Protein AF-A0A1F6FZD4-F1 (afdb_monomer_lite)

Secondary structure (DSSP, 8-state):
--HHHHHHHHHHHHHHTT--THHHHHHHHHHTGGGHHHHHHTGGGGGGHHHHHH-------S---S-HHHHHHHHHHHHHHHHHHHHHHH---THHHHHHHHHHHHHHHTBSSEE-TTTTT----EE-SBPTT-HHHHHHHHHHHHHHH-

Structure (mmCIF, N/CA/C/O backbone):
data_AF-A0A1F6FZD4-F1
#
_entry.id   AF-A0A1F6FZD4-F1
#
loop_
_atom_site.group_PDB
_atom_site.id
_atom_site.type_symbol
_atom_site.label_atom_id
_atom_site.label_alt_id
_atom_site.label_comp_id
_atom_site.label_asym_id
_atom_site.label_entity_id
_atom_site.label_seq_id
_atom_site.pdbx_PDB_ins_code
_atom_site.Cartn_x
_atom_site.Cartn_y
_atom_site.Cartn_z
_atom_site.occupancy
_atom_site.B_iso_or_equiv
_atom_site.auth_seq_id
_atom_site.auth_comp_id
_atom_site.auth_asym_id
_atom_site.auth_atom_id
_atom_site.pdbx_PDB_model_num
ATOM 1 N N . MET A 1 1 ? -4.072 -1.858 8.710 1.00 76.56 1 MET A N 1
ATOM 2 C CA . MET A 1 1 ? -4.884 -3.099 8.544 1.00 76.56 1 MET A CA 1
ATOM 3 C C . MET A 1 1 ? -3.962 -4.320 8.750 1.00 76.56 1 MET A C 1
ATOM 5 O O . MET A 1 1 ? -2.815 -4.108 9.129 1.00 76.56 1 MET A O 1
ATOM 9 N N . LEU A 1 2 ? -4.371 -5.596 8.600 1.00 79.50 2 LEU A N 1
ATOM 10 C CA . LEU A 1 2 ? -3.373 -6.688 8.591 1.00 79.50 2 LEU A CA 1
ATOM 11 C C . LEU A 1 2 ? -2.456 -6.582 7.364 1.00 79.50 2 LEU A C 1
ATOM 13 O O . LEU A 1 2 ? -2.925 -6.380 6.244 1.00 79.50 2 LEU A O 1
ATOM 17 N N . ILE A 1 3 ? -1.154 -6.821 7.559 1.00 82.88 3 ILE A N 1
ATOM 18 C CA . ILE A 1 3 ? -0.162 -6.822 6.469 1.00 82.88 3 ILE A CA 1
ATOM 19 C C . ILE A 1 3 ? -0.527 -7.810 5.354 1.00 82.88 3 ILE A C 1
ATOM 21 O O . ILE A 1 3 ? -0.327 -7.521 4.178 1.00 82.88 3 ILE A O 1
ATOM 25 N N . THR A 1 4 ? -1.136 -8.950 5.696 1.00 84.00 4 THR A N 1
ATOM 26 C CA . THR A 1 4 ? -1.604 -9.939 4.715 1.00 84.00 4 THR A CA 1
ATOM 27 C C . THR A 1 4 ? -2.673 -9.369 3.791 1.00 84.00 4 THR A C 1
ATOM 29 O O . THR A 1 4 ? -2.692 -9.710 2.612 1.00 84.00 4 THR A O 1
ATOM 32 N N . THR A 1 5 ? -3.521 -8.465 4.283 1.00 86.50 5 THR A N 1
ATOM 33 C CA . THR A 1 5 ? -4.540 -7.792 3.474 1.00 86.50 5 THR A CA 1
ATOM 34 C C . THR A 1 5 ? -3.908 -6.766 2.528 1.00 86.50 5 THR A C 1
ATOM 36 O O . THR A 1 5 ? -4.277 -6.723 1.356 1.00 86.50 5 THR A O 1
ATOM 39 N N . HIS A 1 6 ? -2.897 -6.010 2.977 1.00 89.88 6 HIS A N 1
ATOM 40 C CA . HIS A 1 6 ? -2.133 -5.112 2.097 1.00 89.88 6 HIS A CA 1
ATOM 41 C C . HIS A 1 6 ? -1.378 -5.884 1.008 1.00 89.88 6 HIS A C 1
ATOM 43 O O . HIS A 1 6 ? -1.409 -5.487 -0.158 1.00 89.88 6 HIS A O 1
ATOM 49 N N . ILE A 1 7 ? -0.754 -7.018 1.354 1.00 91.19 7 ILE A N 1
ATOM 50 C CA . ILE A 1 7 ? -0.087 -7.897 0.381 1.00 91.19 7 ILE A CA 1
ATOM 51 C C . ILE A 1 7 ? -1.111 -8.432 -0.623 1.00 91.19 7 ILE A C 1
ATOM 53 O O . ILE A 1 7 ? -0.865 -8.372 -1.824 1.00 91.19 7 ILE A O 1
ATOM 57 N N . ALA A 1 8 ? -2.267 -8.913 -0.158 1.00 90.81 8 ALA A N 1
ATOM 58 C CA . ALA A 1 8 ? -3.315 -9.442 -1.028 1.00 90.81 8 ALA A CA 1
ATOM 59 C C . ALA A 1 8 ? -3.811 -8.388 -2.028 1.00 90.81 8 ALA A C 1
ATOM 61 O O . ALA A 1 8 ? -3.875 -8.661 -3.224 1.00 90.81 8 ALA A O 1
ATOM 62 N N . ALA A 1 9 ? -4.107 -7.174 -1.558 1.00 91.81 9 ALA A N 1
ATOM 63 C CA . ALA A 1 9 ? -4.549 -6.078 -2.413 1.00 91.81 9 ALA A CA 1
ATOM 64 C C . ALA A 1 9 ? -3.457 -5.628 -3.397 1.00 91.81 9 ALA A C 1
ATOM 66 O O . ALA A 1 9 ? -3.740 -5.431 -4.577 1.00 91.81 9 ALA A O 1
ATOM 67 N N . THR A 1 10 ? -2.206 -5.533 -2.936 1.00 94.06 10 THR A N 1
ATOM 68 C CA . THR A 1 10 ? -1.048 -5.195 -3.779 1.00 94.06 10 THR A CA 1
ATOM 69 C C . THR A 1 10 ? -0.851 -6.233 -4.883 1.00 94.06 10 THR A C 1
ATOM 71 O O . THR A 1 10 ? -0.696 -5.886 -6.051 1.00 94.06 10 THR A O 1
ATOM 74 N N . LEU A 1 11 ? -0.913 -7.522 -4.547 1.00 93.56 11 LEU A N 1
ATOM 75 C CA . LEU A 1 11 ? -0.805 -8.594 -5.532 1.00 93.56 11 LEU A CA 1
ATOM 76 C C . LEU A 1 11 ? -1.990 -8.606 -6.502 1.00 93.56 11 LEU A C 1
ATOM 78 O O . LEU A 1 11 ? -1.795 -8.766 -7.703 1.00 93.56 11 LEU A O 1
ATOM 82 N N . PHE A 1 12 ? -3.211 -8.391 -6.013 1.00 93.69 12 PHE A N 1
ATOM 83 C CA . PHE A 1 12 ? -4.393 -8.330 -6.869 1.00 93.69 12 PHE A CA 1
ATOM 84 C C . PHE A 1 12 ? -4.291 -7.187 -7.885 1.00 93.69 12 PHE A C 1
ATOM 86 O O . PHE A 1 12 ? -4.425 -7.405 -9.088 1.00 93.69 12 PHE A O 1
ATOM 93 N N . LEU A 1 13 ? -3.999 -5.975 -7.406 1.00 94.50 13 LEU A N 1
ATOM 94 C CA . LEU A 1 13 ? -3.898 -4.786 -8.246 1.00 94.50 13 LEU A CA 1
ATOM 95 C C . LEU A 1 13 ? -2.707 -4.872 -9.209 1.00 94.50 13 LEU A C 1
ATOM 97 O O . LEU A 1 13 ? -2.834 -4.504 -10.373 1.00 94.50 13 LEU A O 1
ATOM 101 N N . GLY A 1 14 ? -1.568 -5.402 -8.756 1.00 94.69 14 GLY A N 1
ATOM 102 C CA . GLY A 1 14 ? -0.393 -5.595 -9.603 1.00 94.69 14 GLY A CA 1
ATOM 103 C C . GLY A 1 14 ? -0.618 -6.618 -10.713 1.00 94.69 14 GLY A C 1
ATOM 104 O O . GLY A 1 14 ? -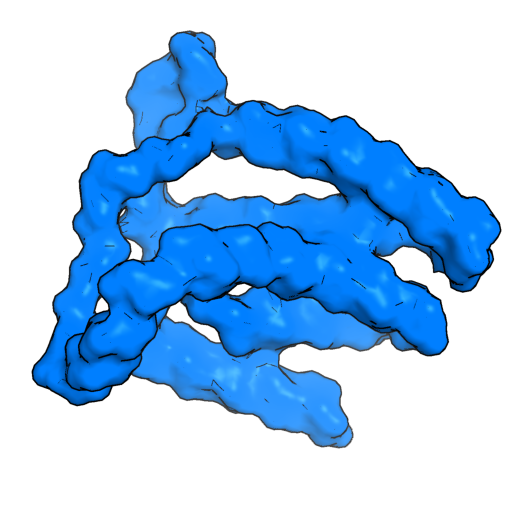0.209 -6.370 -11.844 1.00 94.69 14 GLY A O 1
ATOM 105 N N . LYS A 1 15 ? -1.336 -7.718 -10.435 1.00 93.44 15 LYS A N 1
ATOM 106 C CA . LYS A 1 15 ? -1.745 -8.674 -11.476 1.00 93.44 15 LYS A CA 1
ATOM 107 C C . LYS A 1 15 ? -2.741 -8.057 -12.451 1.00 93.44 15 LYS A C 1
ATOM 109 O O . LYS A 1 15 ? -2.600 -8.247 -13.651 1.00 93.44 15 LYS A O 1
ATOM 114 N N . TYR A 1 16 ? -3.725 -7.306 -11.953 1.00 94.25 16 TYR A N 1
ATOM 115 C CA . TYR A 1 16 ? -4.709 -6.625 -12.799 1.00 94.25 16 TYR A CA 1
ATOM 116 C C . TYR A 1 16 ? -4.060 -5.634 -13.779 1.00 94.25 16 TYR A C 1
ATOM 118 O O . TYR A 1 16 ? -4.525 -5.479 -14.904 1.00 94.25 16 TYR A O 1
ATOM 126 N N . LEU A 1 17 ? -2.972 -4.987 -13.360 1.00 95.25 17 LEU A N 1
ATOM 127 C CA . LEU A 1 17 ? -2.194 -4.056 -14.179 1.00 95.25 17 LEU A CA 1
ATOM 128 C C . LEU A 1 17 ? -1.081 -4.716 -15.001 1.00 95.25 17 LEU A C 1
ATOM 130 O O . LEU A 1 17 ? -0.312 -3.997 -15.636 1.00 95.25 17 LEU A O 1
ATOM 134 N N . ASP A 1 18 ? -0.980 -6.047 -14.966 1.00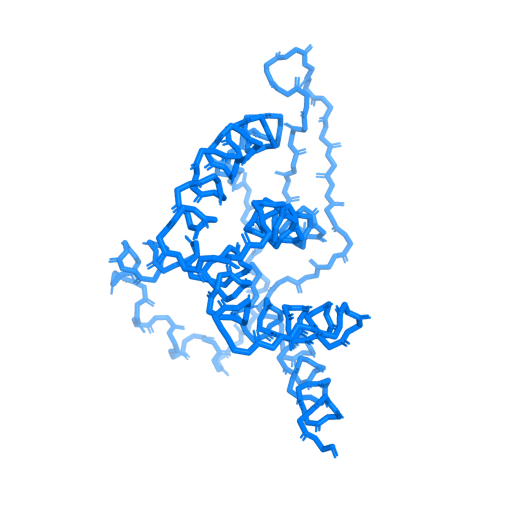 94.81 18 ASP A N 1
ATOM 135 C CA . ASP A 1 18 ? 0.062 -6.824 -15.644 1.00 94.81 18 ASP A CA 1
ATOM 136 C C . ASP A 1 18 ? 1.485 -6.312 -15.343 1.00 94.81 18 ASP A C 1
ATOM 138 O O . ASP A 1 18 ? 2.341 -6.151 -16.217 1.00 94.81 18 ASP A O 1
ATOM 142 N N . LEU A 1 19 ? 1.743 -5.990 -14.070 1.00 95.12 19 LEU A N 1
ATOM 143 C CA . LEU A 1 19 ? 3.069 -5.548 -13.655 1.00 95.12 19 LEU A CA 1
ATOM 144 C C . LEU A 1 19 ? 4.083 -6.682 -13.819 1.00 95.12 19 LEU A C 1
ATOM 146 O O . LEU A 1 19 ? 3.808 -7.853 -13.556 1.00 95.12 19 LEU A O 1
ATOM 150 N N . SER A 1 20 ? 5.305 -6.318 -14.192 1.00 93.19 20 SER A N 1
ATOM 151 C CA . SER A 1 20 ? 6.414 -7.257 -14.333 1.00 93.19 20 SER A CA 1
ATOM 152 C C . SER A 1 20 ? 7.722 -6.655 -13.817 1.00 93.19 20 SER A C 1
ATOM 154 O O . SER A 1 20 ? 7.869 -5.436 -13.684 1.00 93.19 20 SER A O 1
ATOM 156 N N . GLY A 1 21 ? 8.670 -7.532 -13.471 1.00 93.62 21 GLY A N 1
ATOM 157 C CA . GLY A 1 21 ? 10.027 -7.151 -13.078 1.00 93.62 21 GLY A CA 1
ATOM 158 C C . GLY A 1 21 ? 10.077 -6.093 -11.958 1.00 93.62 21 GLY A C 1
ATOM 159 O O . GLY A 1 21 ? 9.414 -6.264 -10.932 1.00 93.62 21 GLY A O 1
ATOM 160 N N . PRO A 1 22 ? 10.835 -4.990 -12.131 1.00 94.81 22 PRO A N 1
ATOM 161 C CA . PRO A 1 22 ? 10.951 -3.926 -11.128 1.00 94.81 22 PRO A CA 1
ATOM 162 C C . PRO A 1 22 ? 9.626 -3.237 -10.763 1.00 94.81 22 PRO A C 1
ATOM 164 O O . PRO A 1 22 ? 9.523 -2.664 -9.678 1.00 94.81 22 PRO A O 1
ATOM 167 N N . GLY A 1 23 ? 8.594 -3.320 -11.613 1.00 94.81 23 GLY A N 1
ATOM 168 C CA . GLY A 1 23 ? 7.263 -2.784 -11.313 1.00 94.81 23 GLY A CA 1
ATOM 169 C C . GLY A 1 23 ? 6.639 -3.427 -10.072 1.00 94.81 23 GLY A C 1
ATOM 170 O O . GLY A 1 23 ? 6.047 -2.727 -9.253 1.00 94.81 23 GLY A O 1
ATOM 171 N N . TRP A 1 24 ? 6.860 -4.732 -9.866 1.00 95.44 24 TRP A N 1
ATOM 172 C CA . TRP A 1 24 ? 6.424 -5.428 -8.652 1.00 95.44 24 TRP A CA 1
ATOM 173 C C . TRP A 1 24 ? 7.121 -4.908 -7.404 1.00 95.44 24 TRP A C 1
ATOM 175 O O . TRP A 1 24 ? 6.462 -4.677 -6.396 1.00 95.44 24 TRP A O 1
ATOM 185 N N . LEU A 1 25 ? 8.436 -4.683 -7.466 1.00 94.31 25 LEU A N 1
ATOM 186 C CA . LEU A 1 25 ? 9.187 -4.143 -6.334 1.00 94.31 25 LEU A CA 1
ATOM 187 C C . LEU A 1 25 ? 8.620 -2.786 -5.907 1.00 94.31 25 LEU A C 1
ATOM 189 O O . LEU A 1 25 ? 8.364 -2.565 -4.728 1.00 94.31 25 LEU A O 1
ATOM 193 N N . VAL A 1 26 ? 8.372 -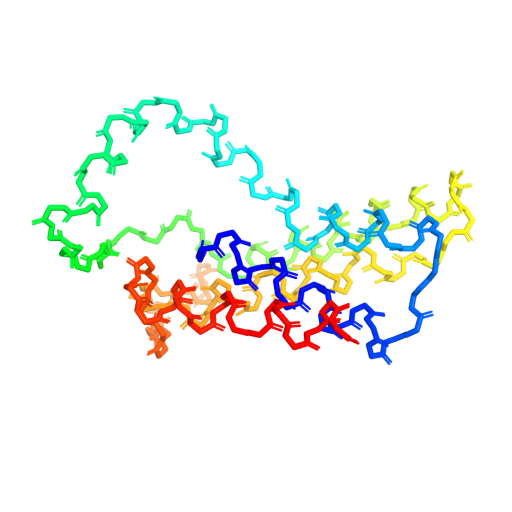1.899 -6.870 1.00 95.38 26 VAL A N 1
ATOM 194 C CA . VAL A 1 26 ? 7.839 -0.557 -6.603 1.00 95.38 26 VAL A CA 1
ATOM 195 C C . VAL A 1 26 ? 6.401 -0.612 -6.080 1.00 95.38 26 VAL A C 1
ATOM 197 O O . VAL A 1 26 ? 6.068 0.122 -5.149 1.00 95.38 26 VAL A O 1
ATOM 200 N N . ALA A 1 27 ? 5.576 -1.524 -6.600 1.00 95.69 27 ALA A N 1
ATOM 201 C CA . ALA A 1 27 ? 4.238 -1.788 -6.077 1.00 95.69 27 ALA A CA 1
ATOM 202 C C . ALA A 1 27 ? 4.271 -2.284 -4.621 1.00 95.69 27 ALA A C 1
ATOM 204 O O . ALA A 1 27 ? 3.528 -1.780 -3.784 1.00 95.69 27 ALA A O 1
ATOM 205 N N . PHE A 1 28 ? 5.169 -3.217 -4.288 1.00 93.88 28 PHE A N 1
ATOM 206 C CA . PHE A 1 28 ? 5.356 -3.704 -2.919 1.00 93.88 28 PHE A CA 1
ATOM 207 C C . PHE A 1 28 ? 5.869 -2.620 -1.974 1.00 93.88 28 PHE A C 1
ATOM 209 O O . PHE A 1 28 ? 5.415 -2.547 -0.830 1.00 93.88 28 PHE A O 1
ATOM 216 N N . LEU A 1 29 ? 6.780 -1.764 -2.445 1.00 91.94 29 LEU A N 1
ATOM 217 C CA . LEU A 1 29 ? 7.268 -0.640 -1.655 1.00 91.94 29 LEU A CA 1
ATOM 218 C C . LEU A 1 29 ? 6.125 0.315 -1.295 1.00 91.94 29 LEU A C 1
ATOM 220 O O . LEU A 1 29 ? 5.969 0.629 -0.121 1.00 91.94 29 LEU A O 1
ATOM 224 N N . GLY A 1 30 ? 5.306 0.717 -2.270 1.00 91.50 30 GLY A N 1
ATOM 225 C CA . GLY A 1 30 ? 4.193 1.642 -2.041 1.00 91.50 30 GLY A CA 1
ATOM 226 C C . GLY A 1 30 ? 2.989 1.018 -1.328 1.00 91.50 30 GLY A C 1
ATOM 227 O O . GLY A 1 30 ? 2.334 1.681 -0.537 1.00 91.50 30 GLY A O 1
ATOM 228 N N . GLY A 1 31 ? 2.680 -0.252 -1.591 1.00 90.25 31 GLY A N 1
ATOM 229 C CA . GLY A 1 31 ? 1.464 -0.905 -1.093 1.00 90.25 31 GLY A CA 1
ATOM 230 C C . GLY A 1 31 ? 1.614 -1.593 0.264 1.00 90.25 31 GLY A C 1
ATOM 231 O O . GLY A 1 31 ? 0.630 -1.740 0.992 1.00 90.25 31 GLY A O 1
ATOM 232 N N . VAL A 1 32 ? 2.834 -2.016 0.615 1.00 88.56 32 VAL A N 1
ATOM 233 C CA . VAL A 1 32 ? 3.098 -2.859 1.795 1.00 88.56 32 VAL A CA 1
ATOM 234 C C . VAL A 1 32 ? 4.236 -2.310 2.650 1.00 88.56 32 VAL A C 1
ATOM 236 O O . VAL A 1 32 ? 4.102 -2.237 3.866 1.00 88.56 32 VAL A O 1
ATOM 239 N N . ALA A 1 33 ? 5.366 -1.934 2.043 1.00 84.50 33 ALA A N 1
ATOM 240 C CA . ALA A 1 33 ? 6.569 -1.584 2.800 1.00 84.50 33 ALA A CA 1
ATOM 241 C C . ALA A 1 33 ? 6.467 -0.244 3.543 1.00 84.50 33 ALA A C 1
ATOM 243 O O . ALA A 1 33 ? 7.237 -0.020 4.476 1.00 84.50 33 ALA A O 1
ATOM 244 N N . ILE A 1 34 ? 5.521 0.619 3.156 1.00 78.31 34 ILE A N 1
ATOM 245 C CA . ILE A 1 34 ? 5.221 1.864 3.875 1.00 78.31 34 ILE A CA 1
ATOM 246 C C . ILE A 1 34 ? 4.896 1.591 5.348 1.00 78.31 34 ILE A C 1
ATOM 248 O O . ILE A 1 34 ? 5.311 2.383 6.175 1.00 78.31 34 ILE A O 1
ATOM 252 N N . ASP A 1 35 ? 4.300 0.440 5.675 1.00 73.19 35 ASP A N 1
ATOM 253 C CA . ASP A 1 35 ? 3.955 0.028 7.047 1.00 73.19 35 ASP A CA 1
ATOM 254 C C . ASP A 1 35 ? 5.121 -0.596 7.842 1.00 73.19 35 ASP A C 1
ATOM 256 O O . ASP A 1 35 ? 4.963 -1.018 8.994 1.00 73.19 35 ASP A O 1
ATOM 260 N N . ILE A 1 36 ? 6.317 -0.722 7.253 1.00 65.88 36 ILE A N 1
ATOM 261 C CA . ILE A 1 36 ? 7.473 -1.305 7.957 1.00 65.88 36 ILE A CA 1
ATOM 262 C C . ILE A 1 36 ? 7.903 -0.415 9.126 1.00 65.88 36 ILE A C 1
ATOM 264 O O . ILE A 1 36 ? 8.363 -0.927 10.149 1.00 65.88 36 ILE A O 1
ATOM 268 N N . ASP A 1 37 ? 7.724 0.899 9.019 1.00 57.88 37 ASP A N 1
ATOM 269 C CA . ASP A 1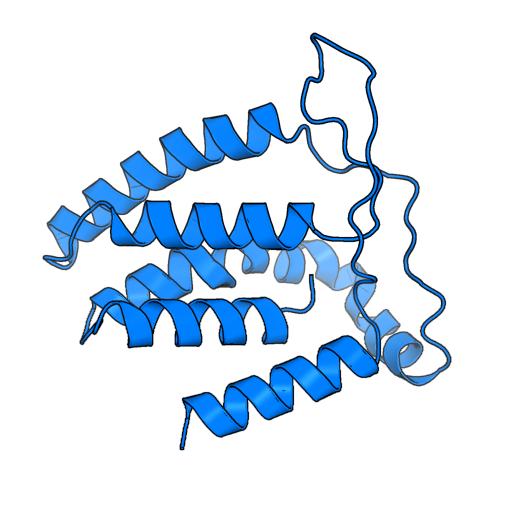 37 ? 7.956 1.830 10.120 1.00 57.88 37 ASP A CA 1
ATOM 270 C C . ASP A 1 37 ? 7.072 1.496 11.335 1.00 57.88 37 ASP A C 1
ATOM 272 O O . ASP A 1 37 ? 7.564 1.505 12.460 1.00 57.88 37 ASP A O 1
ATOM 276 N N . HIS A 1 38 ? 5.827 1.064 11.132 1.00 59.38 38 HIS A N 1
ATOM 277 C CA . HIS A 1 38 ? 4.940 0.616 12.198 1.00 59.38 38 HIS A CA 1
ATOM 278 C C . HIS A 1 38 ? 5.463 -0.666 12.842 1.00 59.38 38 HIS A C 1
ATOM 280 O O . HIS A 1 38 ? 5.417 -0.787 14.065 1.00 59.38 38 HIS A O 1
ATOM 286 N N . ALA A 1 39 ? 6.003 -1.611 12.068 1.00 53.66 39 ALA A N 1
ATOM 287 C CA . ALA A 1 39 ? 6.614 -2.827 12.609 1.00 53.66 39 ALA A CA 1
ATOM 288 C C . ALA A 1 39 ? 7.900 -2.534 13.411 1.00 53.66 39 ALA A C 1
ATOM 290 O O . ALA A 1 39 ? 8.120 -3.129 14.468 1.00 53.66 39 ALA A O 1
ATOM 291 N N . LEU A 1 40 ? 8.724 -1.589 12.945 1.00 52.78 40 LEU A N 1
ATOM 292 C CA . LEU A 1 40 ? 9.989 -1.197 13.579 1.00 52.78 40 LEU A CA 1
ATOM 293 C C . LEU A 1 40 ? 9.795 -0.268 14.791 1.00 52.78 40 LEU A C 1
ATOM 295 O O . LEU A 1 40 ? 10.538 -0.355 15.766 1.00 52.78 40 LEU A O 1
ATOM 299 N N . LEU A 1 41 ? 8.784 0.599 14.787 1.00 50.38 41 LEU A N 1
ATOM 300 C CA . LEU A 1 41 ? 8.468 1.480 15.917 1.00 50.38 41 LEU A CA 1
ATOM 301 C C . LEU A 1 41 ? 7.688 0.738 17.017 1.00 50.38 41 LEU A C 1
ATOM 303 O O . LEU A 1 41 ? 7.786 1.087 18.195 1.00 50.38 41 LEU A O 1
ATOM 307 N N . ASN A 1 42 ? 6.977 -0.341 16.667 1.00 48.81 42 ASN A N 1
ATOM 308 C CA . ASN A 1 42 ? 6.194 -1.157 17.596 1.00 48.81 42 ASN A CA 1
ATOM 309 C C . ASN A 1 42 ? 6.921 -2.404 18.124 1.00 48.81 42 ASN A C 1
ATOM 311 O O . ASN A 1 42 ? 6.257 -3.324 18.608 1.00 48.81 42 ASN A O 1
ATOM 315 N N . PHE A 1 43 ? 8.261 -2.434 18.165 1.00 52.62 43 PHE A N 1
ATOM 316 C CA . PHE A 1 43 ? 8.999 -3.507 18.864 1.00 52.62 43 PHE A CA 1
ATOM 317 C C . PHE A 1 43 ? 8.515 -3.718 20.317 1.00 52.62 43 PHE A C 1
ATOM 319 O O . PHE A 1 43 ? 8.550 -4.829 20.845 1.00 52.62 43 PHE A O 1
ATOM 326 N N . LYS A 1 44 ? 7.970 -2.663 20.941 1.00 45.62 44 LYS A N 1
ATOM 327 C CA . LYS A 1 44 ? 7.312 -2.684 22.259 1.00 45.62 44 LYS A CA 1
ATOM 328 C C . LYS A 1 44 ? 6.050 -3.562 22.338 1.00 45.62 44 LYS A C 1
ATOM 330 O O . LYS A 1 44 ? 5.662 -3.949 23.436 1.00 45.62 44 LYS A O 1
ATOM 335 N N . TYR A 1 45 ? 5.423 -3.885 21.207 1.00 47.06 45 TYR A N 1
ATOM 336 C CA . TYR A 1 45 ? 4.178 -4.651 21.109 1.00 47.06 45 TYR A CA 1
ATOM 337 C C . TYR A 1 45 ? 4.365 -6.073 20.559 1.00 47.06 45 TYR A C 1
ATOM 339 O O . TYR A 1 45 ? 3.387 -6.815 20.496 1.00 47.06 45 TYR A O 1
ATOM 347 N N . LEU A 1 46 ? 5.595 -6.521 20.261 1.00 51.28 46 LEU A N 1
ATOM 348 C CA . LEU A 1 46 ? 5.876 -7.943 19.984 1.00 51.28 46 LEU A CA 1
ATOM 349 C C . LEU A 1 46 ? 5.279 -8.915 21.030 1.00 51.28 46 LEU A C 1
ATOM 351 O O . LEU A 1 46 ? 4.782 -9.975 20.638 1.00 51.28 46 LEU A O 1
ATOM 355 N N . PRO A 1 47 ? 5.240 -8.594 22.343 1.00 47.38 47 PRO A N 1
ATOM 356 C CA . PRO A 1 47 ? 4.586 -9.452 23.334 1.00 47.38 47 PRO A CA 1
ATOM 357 C C . PRO A 1 47 ? 3.076 -9.654 23.095 1.00 47.38 47 PRO A C 1
ATOM 359 O O . PRO A 1 47 ? 2.520 -10.664 23.536 1.00 47.38 47 PRO A O 1
ATOM 362 N N . ASN A 1 48 ? 2.413 -8.755 22.355 1.00 46.06 48 ASN A N 1
ATOM 363 C CA . ASN A 1 48 ? 0.989 -8.847 22.016 1.00 46.06 48 ASN A CA 1
ATOM 364 C C . ASN A 1 48 ? 0.684 -9.862 20.905 1.00 46.06 48 ASN A C 1
ATOM 366 O O . ASN A 1 48 ? -0.484 -10.183 20.691 1.00 46.06 48 ASN A O 1
ATOM 370 N N . ILE A 1 49 ? 1.690 -10.465 20.264 1.00 51.72 49 ILE A N 1
ATOM 371 C CA . ILE A 1 49 ? 1.469 -11.616 19.370 1.00 51.72 49 ILE A CA 1
ATOM 372 C C . ILE A 1 49 ? 0.805 -12.768 20.146 1.00 51.72 49 ILE A C 1
ATOM 374 O O . ILE A 1 49 ? -0.075 -13.453 19.628 1.00 51.72 49 ILE A O 1
ATOM 378 N N . LYS A 1 50 ? 1.125 -12.930 21.441 1.00 42.69 50 LYS A N 1
ATOM 379 C CA . LYS A 1 50 ? 0.428 -13.888 22.320 1.00 42.69 50 LYS A CA 1
ATOM 380 C C . LYS A 1 50 ? -1.032 -13.495 22.598 1.00 42.69 50 LYS A C 1
ATOM 382 O O . LYS A 1 50 ? -1.858 -14.375 22.832 1.00 42.69 50 LYS A O 1
ATOM 387 N N . LEU A 1 51 ? -1.365 -12.201 22.564 1.00 45.47 51 LEU A N 1
ATOM 388 C CA . LEU A 1 51 ? -2.735 -11.685 22.710 1.00 45.47 51 LEU A CA 1
ATOM 389 C C . LEU A 1 51 ? -3.570 -11.874 21.436 1.00 45.47 51 LEU A C 1
ATOM 391 O O . LEU A 1 51 ? -4.770 -12.121 21.550 1.00 45.47 51 LEU A O 1
ATOM 395 N N . PHE A 1 52 ? -2.936 -11.891 20.259 1.00 45.06 52 PHE A N 1
ATOM 396 C CA . PHE A 1 52 ? -3.572 -12.194 18.969 1.00 45.06 52 PHE A CA 1
ATOM 397 C C . PHE A 1 52 ? -4.340 -13.532 18.992 1.00 45.06 52 PHE A C 1
ATOM 399 O O . PHE A 1 52 ? -5.435 -13.651 18.442 1.00 45.06 52 PHE A O 1
ATOM 406 N N . PHE A 1 53 ? -3.816 -14.532 19.713 1.00 49.81 53 PHE A N 1
ATOM 407 C CA . PHE A 1 53 ? -4.454 -15.845 19.863 1.00 49.81 53 PHE A CA 1
ATOM 408 C C . PHE A 1 53 ? -5.424 -15.956 21.050 1.00 49.81 53 PHE A C 1
ATOM 410 O O . PHE A 1 53 ? -6.270 -16.851 21.050 1.00 49.81 53 PHE A O 1
ATOM 417 N N . LYS A 1 54 ? -5.332 -15.086 22.068 1.00 43.69 54 LYS A N 1
ATOM 418 C CA . LYS A 1 54 ? -5.998 -15.318 23.368 1.00 43.69 54 LYS A CA 1
ATOM 419 C C . LYS A 1 54 ? -7.426 -14.768 23.464 1.00 43.69 54 LYS A C 1
ATOM 421 O O . LYS A 1 54 ? -8.223 -15.271 24.249 1.00 43.69 54 LYS A O 1
ATOM 426 N N . LYS A 1 55 ? -7.758 -13.767 22.658 1.00 41.97 55 LYS A N 1
ATOM 427 C CA . LYS A 1 55 ? -9.096 -13.234 22.351 1.00 41.97 55 LYS A CA 1
ATOM 428 C C . LYS A 1 55 ? -8.773 -11.936 21.631 1.00 41.97 55 LYS A C 1
ATOM 430 O O . LYS A 1 55 ? -8.305 -11.005 22.276 1.00 41.97 55 LYS A O 1
ATOM 435 N N . ALA A 1 56 ? -8.975 -11.890 20.319 1.00 41.44 56 ALA A N 1
ATOM 436 C CA . ALA A 1 56 ? -8.973 -10.634 19.583 1.00 41.44 56 ALA A CA 1
ATOM 437 C C . ALA A 1 56 ? -10.180 -9.820 20.074 1.00 41.44 56 ALA A C 1
ATOM 439 O O . ALA A 1 56 ? -11.264 -9.878 19.501 1.00 41.44 56 ALA A O 1
ATOM 440 N N . SER A 1 57 ? -10.040 -9.159 21.224 1.00 41.56 57 SER A N 1
ATOM 441 C CA . SER A 1 57 ? -10.847 -7.990 21.522 1.00 41.56 57 SER A CA 1
ATOM 442 C C . SER A 1 57 ? -10.503 -6.999 20.425 1.00 41.56 57 SER A C 1
ATOM 444 O O . SER A 1 57 ? -9.328 -6.638 20.323 1.00 41.56 57 SER A O 1
ATOM 446 N N . ASP A 1 58 ? -11.487 -6.655 19.590 1.00 42.28 58 ASP A N 1
ATOM 447 C CA . ASP A 1 58 ? -11.417 -5.559 18.623 1.00 42.28 58 ASP A CA 1
ATOM 448 C C . ASP A 1 58 ? -10.469 -4.486 19.161 1.00 42.28 58 ASP A C 1
ATOM 450 O O . ASP A 1 58 ? -10.728 -3.897 20.217 1.00 42.28 58 ASP A O 1
ATOM 454 N N . VAL A 1 59 ? -9.355 -4.238 18.472 1.00 49.28 59 VAL A N 1
ATOM 455 C CA . VAL A 1 59 ? -8.557 -3.043 18.744 1.00 49.28 59 VAL A CA 1
ATOM 456 C C . VAL A 1 59 ? -9.348 -1.886 18.136 1.00 49.28 59 VAL A C 1
ATOM 458 O O . VAL A 1 59 ? -8.957 -1.299 17.143 1.00 49.28 59 VAL A O 1
ATOM 461 N N . SER A 1 60 ? -10.524 -1.580 18.687 1.00 42.66 60 SER A N 1
ATOM 462 C CA . SER A 1 60 ? -11.286 -0.376 18.377 1.00 42.66 60 SER A CA 1
ATOM 463 C C . SER A 1 60 ? -10.662 0.763 19.182 1.00 42.66 60 SER A C 1
ATOM 465 O O . SER A 1 60 ? -11.156 1.160 20.241 1.00 42.66 60 SER A O 1
ATOM 467 N N . GLY A 1 61 ? -9.487 1.216 18.749 1.00 46.47 61 GLY A N 1
ATOM 468 C CA . GLY A 1 61 ? -8.799 2.343 19.365 1.00 46.47 61 GLY A CA 1
ATOM 469 C C . GLY A 1 61 ? -9.575 3.639 19.123 1.00 46.47 61 GLY A C 1
ATOM 470 O O . GLY A 1 61 ? -9.915 3.956 17.990 1.00 46.47 61 GLY A O 1
ATOM 471 N N . ARG A 1 62 ? -9.824 4.424 20.181 1.00 45.59 62 ARG A N 1
ATOM 472 C CA . ARG A 1 62 ? -10.346 5.809 20.093 1.00 45.59 62 ARG A CA 1
ATOM 473 C C . ARG A 1 62 ? -9.327 6.815 19.531 1.00 45.59 62 ARG A C 1
ATOM 475 O O . ARG A 1 62 ? -9.610 8.008 19.500 1.00 45.59 62 ARG A O 1
ATOM 482 N N . PHE A 1 63 ? -8.129 6.364 19.170 1.00 46.72 63 PHE A N 1
ATOM 483 C CA . PHE A 1 63 ? -7.024 7.230 18.784 1.00 46.72 63 PHE A CA 1
ATOM 484 C C . PHE A 1 63 ? -6.855 7.217 17.273 1.00 46.72 63 PHE A C 1
ATOM 486 O O . PHE A 1 63 ? -6.387 6.241 16.697 1.00 46.72 63 PHE A O 1
ATOM 493 N N . ASN A 1 64 ? -7.255 8.327 16.664 1.00 49.19 64 ASN A N 1
ATOM 494 C CA . ASN A 1 64 ? -6.969 8.641 15.278 1.00 49.19 64 ASN A CA 1
ATOM 495 C C . ASN A 1 64 ? -5.487 9.049 15.192 1.00 49.19 64 ASN A C 1
ATOM 497 O O . ASN A 1 64 ? -5.106 10.038 15.825 1.00 49.19 64 ASN A O 1
ATOM 501 N N . GLN A 1 65 ? -4.643 8.272 14.506 1.00 53.69 65 GLN A N 1
ATOM 502 C CA . GLN A 1 65 ? -3.210 8.581 14.435 1.00 53.69 65 GLN A CA 1
ATOM 503 C C . GLN A 1 65 ? -2.924 9.745 13.475 1.00 53.69 65 GLN A C 1
ATOM 505 O O . GLN A 1 65 ? -2.017 10.522 13.769 1.00 53.69 65 GLN A O 1
ATOM 510 N N . HIS A 1 66 ? -3.748 9.986 12.442 1.00 53.66 66 HIS A N 1
ATOM 511 C CA . HIS A 1 66 ? -3.488 11.031 11.441 1.00 53.66 66 HIS A CA 1
ATOM 512 C C . HIS A 1 66 ? -4.766 11.636 10.813 1.00 53.66 66 HIS A C 1
ATOM 514 O O . HIS A 1 66 ? -5.877 11.120 10.938 1.00 53.66 66 HIS A O 1
ATOM 520 N N . TRP A 1 67 ? -4.630 12.801 10.167 1.00 62.34 67 TRP A N 1
ATOM 521 C CA . TRP A 1 67 ? -5.697 13.418 9.368 1.00 62.34 67 TRP A CA 1
ATOM 522 C C . TRP A 1 67 ? -5.677 12.822 7.958 1.00 62.34 67 TRP A C 1
ATOM 524 O O . TRP A 1 67 ? -4.645 12.879 7.298 1.00 62.34 67 TRP A O 1
ATOM 534 N N . TRP A 1 68 ? -6.801 12.308 7.457 1.00 63.75 68 TRP A N 1
ATOM 535 C CA . TRP A 1 68 ? -6.833 11.649 6.139 1.00 63.75 68 TRP A CA 1
ATOM 536 C C . TRP A 1 68 ? -6.441 12.587 4.990 1.00 63.75 68 TRP A C 1
ATOM 538 O O . TRP A 1 68 ? -5.770 12.176 4.055 1.00 63.75 68 TRP A O 1
ATOM 548 N N . THR A 1 69 ? -6.812 13.871 5.054 1.00 64.50 69 THR A N 1
ATOM 549 C CA . THR A 1 69 ? -6.340 14.894 4.103 1.00 64.50 69 THR A CA 1
ATOM 550 C C . THR A 1 69 ? -4.832 15.061 4.146 1.00 64.50 69 THR A C 1
ATOM 552 O O . THR A 1 69 ? -4.218 15.279 3.108 1.00 64.50 69 THR A O 1
ATOM 555 N N . HIS A 1 70 ? -4.235 14.962 5.331 1.00 69.50 70 HIS A N 1
ATOM 556 C CA . HIS A 1 70 ? -2.794 15.030 5.502 1.00 69.50 70 HIS A CA 1
ATOM 557 C C . HIS A 1 70 ? -2.130 13.786 4.911 1.00 69.50 70 HIS A C 1
ATOM 559 O O . HIS A 1 70 ? -1.212 13.936 4.117 1.00 69.50 70 HIS A O 1
ATOM 565 N N . GLU A 1 71 ? -2.644 12.588 5.192 1.00 71.62 71 GLU A N 1
ATOM 566 C CA . GLU A 1 71 ? -2.158 11.337 4.595 1.00 71.62 71 GLU A CA 1
ATOM 567 C C . GLU A 1 71 ? -2.329 11.311 3.078 1.00 71.62 71 GLU A C 1
ATOM 569 O O . GLU A 1 71 ? -1.400 10.951 2.371 1.00 71.62 71 GLU A O 1
ATOM 574 N N . ALA A 1 72 ? -3.470 11.748 2.547 1.00 75.44 72 ALA A N 1
ATOM 575 C CA . ALA A 1 72 ? -3.705 11.788 1.110 1.00 75.44 72 ALA A CA 1
ATOM 576 C C . ALA A 1 72 ? -2.836 12.848 0.420 1.00 75.44 72 ALA A C 1
ATOM 578 O O . ALA A 1 72 ? -2.309 12.591 -0.655 1.00 75.44 72 ALA A O 1
ATOM 579 N N . PHE A 1 73 ? -2.650 14.028 1.022 1.00 80.62 73 PHE A N 1
ATOM 580 C CA . PHE A 1 73 ? -1.831 15.099 0.448 1.00 80.62 73 PHE A CA 1
ATOM 581 C C . PHE A 1 73 ? -0.331 14.800 0.548 1.00 80.62 73 PHE A C 1
ATOM 583 O O . PHE A 1 73 ? 0.377 14.863 -0.456 1.00 80.62 73 PHE A O 1
ATOM 590 N N . PHE A 1 74 ? 0.165 14.424 1.730 1.00 79.69 74 PHE A N 1
ATOM 591 C CA . PHE A 1 74 ? 1.557 14.001 1.895 1.00 79.69 74 PHE A CA 1
ATOM 592 C C . PHE A 1 74 ? 1.827 12.689 1.174 1.00 79.69 74 PHE A C 1
ATOM 594 O O . PHE A 1 74 ? 2.895 12.541 0.591 1.00 79.69 74 PHE A O 1
ATOM 601 N N . GLY A 1 75 ? 0.867 11.769 1.147 1.00 81.94 75 GLY A N 1
ATOM 602 C CA . GLY A 1 75 ? 0.917 10.554 0.343 1.00 81.94 75 GLY A CA 1
ATOM 603 C C . GLY A 1 75 ? 0.997 10.870 -1.144 1.00 81.94 75 GLY A C 1
ATOM 604 O O . GLY A 1 75 ? 1.842 10.314 -1.830 1.00 81.94 75 GLY A O 1
ATOM 605 N N . ALA A 1 76 ? 0.227 11.843 -1.641 1.00 86.06 76 ALA A N 1
ATOM 606 C CA . ALA A 1 76 ? 0.318 12.280 -3.031 1.00 86.06 76 ALA A CA 1
ATOM 607 C C . ALA A 1 76 ? 1.704 12.843 -3.369 1.00 86.06 76 ALA A C 1
ATOM 609 O O . ALA A 1 76 ? 2.303 12.470 -4.376 1.00 86.06 76 ALA A O 1
ATOM 610 N N . ILE A 1 77 ? 2.218 13.742 -2.525 1.00 88.12 77 ILE A N 1
ATOM 611 C CA . ILE A 1 77 ? 3.501 14.417 -2.755 1.00 88.12 77 ILE A CA 1
ATOM 612 C C . ILE A 1 77 ? 4.664 13.435 -2.619 1.00 88.12 77 ILE A C 1
ATOM 614 O O . ILE A 1 77 ? 5.493 13.341 -3.524 1.00 88.12 77 ILE A O 1
ATOM 618 N N . SER A 1 78 ? 4.729 12.697 -1.508 1.00 88.00 78 SER A N 1
ATOM 619 C CA . SER A 1 78 ? 5.774 11.695 -1.275 1.00 88.00 78 SER A CA 1
ATOM 620 C C . SER A 1 78 ? 5.704 10.583 -2.314 1.00 88.00 78 SER A C 1
ATOM 622 O O . SER A 1 78 ? 6.736 10.203 -2.859 1.00 88.00 78 SER A O 1
ATOM 624 N N . GLY A 1 79 ? 4.502 10.138 -2.674 1.00 88.50 79 GLY A N 1
ATOM 625 C CA . GLY A 1 79 ? 4.296 9.112 -3.680 1.00 88.50 79 GLY A CA 1
ATOM 626 C C . GLY A 1 79 ? 4.707 9.542 -5.075 1.00 88.50 79 GLY A C 1
ATOM 627 O O . GLY A 1 79 ? 5.337 8.767 -5.789 1.00 88.50 79 GLY A O 1
ATOM 628 N N . ALA A 1 80 ? 4.423 10.789 -5.457 1.00 92.00 80 ALA A N 1
ATOM 629 C CA . ALA A 1 80 ? 4.895 11.342 -6.719 1.00 92.00 80 ALA A CA 1
ATOM 630 C C . ALA A 1 80 ? 6.424 11.488 -6.722 1.00 92.00 80 ALA A C 1
ATOM 632 O O . ALA A 1 80 ? 7.069 11.094 -7.690 1.00 92.00 80 ALA A O 1
ATOM 633 N N . ALA A 1 81 ? 7.018 11.996 -5.638 1.00 92.50 81 ALA A N 1
ATOM 634 C CA . ALA A 1 81 ? 8.466 12.167 -5.531 1.00 92.50 81 ALA A CA 1
ATOM 635 C C . ALA A 1 81 ? 9.215 10.823 -5.581 1.00 92.50 81 ALA A C 1
ATOM 637 O O . ALA A 1 81 ? 10.135 10.656 -6.385 1.00 92.50 81 ALA A O 1
ATOM 638 N N . ILE A 1 82 ? 8.795 9.848 -4.769 1.00 92.88 82 ILE A N 1
ATOM 639 C CA . ILE A 1 82 ? 9.375 8.499 -4.748 1.00 92.88 82 ILE A CA 1
ATOM 640 C C . ILE A 1 82 ? 9.098 7.789 -6.074 1.00 92.88 82 ILE A C 1
ATOM 642 O O . ILE A 1 82 ? 10.000 7.176 -6.635 1.00 92.88 82 ILE A O 1
ATOM 646 N N . GLY A 1 83 ? 7.891 7.921 -6.624 1.00 93.44 83 GLY A N 1
ATOM 647 C CA . GLY A 1 83 ? 7.524 7.356 -7.918 1.00 93.44 83 GLY A CA 1
ATOM 648 C C . GLY A 1 83 ? 8.406 7.859 -9.058 1.00 93.44 83 GLY A C 1
ATOM 649 O O . GLY A 1 83 ? 8.919 7.055 -9.834 1.00 93.44 83 GLY A O 1
ATOM 650 N N . VAL A 1 84 ? 8.659 9.170 -9.132 1.00 95.88 84 VAL A N 1
ATOM 651 C CA . VAL A 1 84 ? 9.593 9.763 -10.105 1.00 95.88 84 VAL A CA 1
ATOM 652 C C . VAL A 1 84 ? 11.013 9.241 -9.888 1.00 95.88 84 VAL A C 1
ATOM 654 O O . VAL A 1 84 ? 11.682 8.873 -10.851 1.00 95.88 84 VAL A O 1
ATOM 657 N N . PHE A 1 85 ? 11.468 9.145 -8.639 1.00 95.88 85 PHE A N 1
ATOM 658 C CA . PHE A 1 85 ? 12.790 8.604 -8.328 1.00 95.88 85 PHE A CA 1
ATOM 659 C C . PHE A 1 85 ? 12.937 7.134 -8.760 1.00 95.88 85 PHE A C 1
ATOM 661 O O . PHE A 1 85 ? 13.904 6.775 -9.433 1.00 95.88 85 PHE A O 1
ATOM 668 N N . CYS A 1 86 ? 11.945 6.294 -8.457 1.00 93.81 86 CYS A N 1
ATOM 669 C CA . CYS A 1 86 ? 11.881 4.908 -8.914 1.00 93.81 86 CYS A CA 1
ATOM 670 C C . CYS A 1 86 ? 11.835 4.810 -10.441 1.00 93.81 86 CYS A C 1
ATOM 672 O O . CYS A 1 86 ? 12.499 3.947 -11.008 1.00 93.81 86 CYS A O 1
ATOM 674 N N . ALA A 1 87 ? 11.097 5.696 -11.114 1.00 94.81 87 ALA A N 1
ATOM 675 C CA . ALA A 1 87 ? 11.033 5.721 -12.571 1.00 94.81 87 ALA A CA 1
ATOM 676 C C . ALA A 1 87 ? 12.403 5.983 -13.205 1.00 94.81 87 ALA A C 1
ATOM 678 O O . ALA A 1 87 ? 12.768 5.316 -14.169 1.00 94.81 87 ALA A O 1
ATOM 679 N N . ILE A 1 88 ? 13.183 6.900 -12.627 1.00 95.88 88 ILE A N 1
ATOM 680 C CA . ILE A 1 88 ? 14.537 7.218 -13.094 1.00 95.88 88 ILE A CA 1
ATOM 681 C C . ILE A 1 88 ? 15.494 6.043 -12.856 1.00 95.88 88 ILE A C 1
ATOM 683 O O . ILE A 1 88 ? 16.252 5.683 -13.753 1.00 95.88 88 ILE A O 1
ATOM 687 N N . LEU A 1 89 ? 15.472 5.437 -11.664 1.00 95.94 89 LEU A N 1
ATOM 688 C CA . LEU A 1 89 ? 16.441 4.399 -11.292 1.00 95.94 89 LEU A CA 1
ATOM 689 C C . LEU A 1 89 ? 16.131 3.013 -11.860 1.00 95.94 89 LEU A C 1
ATOM 691 O O . LEU A 1 89 ? 17.050 2.248 -12.143 1.00 95.94 89 LEU A O 1
ATOM 695 N N . LEU A 1 90 ? 14.850 2.666 -11.969 1.00 95.25 90 LEU A N 1
ATOM 696 C CA . LEU A 1 90 ? 14.395 1.308 -12.278 1.00 95.25 90 LEU A CA 1
ATOM 697 C C . LEU A 1 90 ? 13.669 1.211 -13.624 1.00 95.25 90 LEU A C 1
ATOM 699 O O . LEU A 1 90 ? 13.185 0.134 -13.962 1.00 95.25 90 LEU A O 1
ATOM 703 N N . ALA A 1 91 ? 13.578 2.316 -14.374 1.00 94.12 91 ALA A N 1
ATOM 704 C CA . ALA A 1 91 ? 12.859 2.402 -15.647 1.00 94.12 91 ALA A CA 1
ATOM 705 C C . ALA A 1 91 ? 11.392 1.925 -15.558 1.00 94.12 91 ALA A C 1
ATOM 707 O O . ALA A 1 91 ? 10.862 1.318 -16.488 1.00 94.12 91 ALA A O 1
ATOM 708 N N . VAL A 1 92 ? 10.732 2.197 -14.429 1.00 94.81 92 VAL A N 1
ATOM 709 C CA . VAL A 1 92 ? 9.308 1.892 -14.206 1.00 94.81 92 VAL A CA 1
ATOM 710 C C . VAL A 1 92 ? 8.430 3.122 -14.421 1.00 94.81 92 VAL A C 1
ATOM 712 O O . VAL A 1 92 ? 8.900 4.257 -14.426 1.00 94.81 92 VAL A O 1
ATOM 715 N N . GLN A 1 93 ? 7.122 2.932 -14.548 1.00 96.00 93 GLN A N 1
ATOM 716 C CA . GLN A 1 93 ? 6.183 4.042 -14.613 1.00 96.00 93 GLN A CA 1
ATOM 717 C C . GLN A 1 93 ? 6.083 4.742 -13.249 1.00 96.00 93 GLN A C 1
ATOM 719 O O . GLN A 1 93 ? 5.797 4.115 -12.230 1.00 96.00 93 GLN A O 1
ATOM 724 N N . TRP A 1 94 ? 6.269 6.065 -13.241 1.00 94.31 94 TRP A N 1
ATOM 725 C CA . TRP A 1 94 ? 6.287 6.882 -12.019 1.00 94.31 94 TRP A CA 1
ATOM 726 C C . TRP A 1 94 ? 5.002 6.774 -11.189 1.00 94.31 94 TRP A C 1
ATOM 728 O O . TRP A 1 94 ? 5.033 6.908 -9.968 1.00 94.31 94 TRP A O 1
ATOM 738 N N . TRP A 1 95 ? 3.870 6.512 -11.846 1.00 95.50 95 TRP A N 1
ATOM 739 C CA . TRP A 1 95 ? 2.570 6.421 -11.193 1.00 95.50 95 TRP A CA 1
ATOM 740 C C . TRP A 1 95 ? 2.384 5.125 -10.399 1.00 95.50 95 TRP A C 1
ATOM 742 O O . TRP A 1 95 ? 1.470 5.076 -9.581 1.00 95.50 95 TRP A O 1
ATOM 752 N N . ILE A 1 96 ? 3.220 4.094 -10.600 1.00 95.81 96 ILE A N 1
ATOM 753 C CA . ILE A 1 96 ? 3.073 2.807 -9.902 1.00 95.81 96 ILE A CA 1
ATOM 754 C C . ILE A 1 96 ? 3.159 3.038 -8.396 1.00 95.81 96 ILE A C 1
ATOM 756 O O . ILE A 1 96 ? 2.201 2.758 -7.688 1.00 95.81 96 ILE A O 1
ATOM 760 N N . PHE A 1 97 ? 4.249 3.624 -7.895 1.00 94.88 97 PHE A N 1
ATOM 761 C CA . PHE A 1 97 ? 4.401 3.838 -6.453 1.00 94.88 97 PHE A CA 1
ATOM 762 C C . PHE A 1 97 ? 3.217 4.617 -5.860 1.00 94.88 97 PHE A C 1
ATOM 764 O O . PHE A 1 97 ? 2.618 4.188 -4.876 1.00 94.88 97 PHE A O 1
ATOM 771 N N . LEU A 1 98 ? 2.844 5.720 -6.515 1.00 93.25 98 LEU A N 1
ATOM 772 C CA . LEU A 1 98 ? 1.740 6.583 -6.109 1.00 93.25 98 LEU A CA 1
ATOM 773 C C . LEU A 1 98 ? 0.414 5.816 -6.014 1.00 93.25 98 LEU A C 1
ATOM 775 O O . LEU A 1 98 ? -0.305 5.938 -5.026 1.00 93.25 98 LEU A O 1
ATOM 779 N N . LEU A 1 99 ? 0.099 5.003 -7.023 1.00 95.25 99 LEU A N 1
ATOM 780 C CA . LEU A 1 99 ? -1.118 4.200 -7.051 1.00 95.25 99 LEU A CA 1
ATOM 781 C C . LEU A 1 99 ? -1.165 3.206 -5.887 1.00 95.25 99 LEU A C 1
ATOM 783 O O . LEU A 1 99 ? -2.183 3.105 -5.203 1.00 95.25 99 LEU A O 1
ATOM 787 N N . PHE A 1 100 ? -0.072 2.478 -5.656 1.00 95.25 100 PHE A N 1
ATOM 788 C CA . PHE A 1 100 ? -0.029 1.476 -4.595 1.00 95.25 100 PHE A CA 1
ATOM 789 C C . PHE A 1 100 ? -0.050 2.118 -3.204 1.00 95.25 100 PHE A C 1
ATOM 791 O O . PHE A 1 100 ? -0.763 1.622 -2.333 1.00 95.25 100 PHE A O 1
ATOM 798 N N . GLN A 1 101 ? 0.591 3.273 -3.020 1.00 92.88 101 GLN A N 1
ATOM 799 C CA . GLN A 1 101 ? 0.476 4.063 -1.792 1.00 92.88 101 GLN A CA 1
ATOM 800 C C . GLN A 1 101 ? -0.954 4.564 -1.548 1.00 92.88 101 GLN A C 1
ATOM 802 O O . GLN A 1 101 ? -1.460 4.479 -0.432 1.00 92.88 101 GLN A O 1
ATOM 807 N N . PHE A 1 102 ? -1.660 5.034 -2.579 1.00 91.00 102 PHE A N 1
ATOM 808 C CA . PHE A 1 102 ? -3.071 5.393 -2.424 1.00 91.00 102 PHE A CA 1
ATOM 809 C C . PHE A 1 102 ? -3.953 4.190 -2.114 1.00 91.00 102 PHE A C 1
ATOM 811 O O . PHE A 1 102 ? -4.874 4.311 -1.310 1.00 91.00 102 PHE A O 1
ATOM 818 N N . SER A 1 103 ? -3.676 3.034 -2.722 1.00 92.75 103 SER A N 1
ATOM 819 C CA . SER A 1 103 ? -4.396 1.801 -2.401 1.00 92.75 103 SER A CA 1
ATOM 820 C C . SER A 1 103 ? -4.208 1.420 -0.931 1.00 92.75 103 SER A C 1
ATOM 822 O O . SER A 1 103 ? -5.174 1.059 -0.268 1.00 92.75 103 SER A O 1
ATOM 824 N N . HIS A 1 104 ? -2.998 1.602 -0.399 1.00 90.44 104 HIS A N 1
ATOM 825 C CA . HIS A 1 104 ? -2.677 1.382 1.003 1.00 90.44 104 HIS A CA 1
ATOM 826 C C . HIS A 1 104 ? -3.494 2.309 1.918 1.00 90.44 104 HIS A C 1
ATOM 828 O O . HIS A 1 104 ? -4.260 1.822 2.746 1.00 90.44 104 HIS A O 1
ATOM 834 N N . ILE A 1 105 ? -3.433 3.626 1.686 1.00 87.69 105 ILE A N 1
ATOM 835 C CA . ILE A 1 105 ? -4.199 4.623 2.457 1.00 87.69 105 ILE A CA 1
ATOM 836 C C . ILE A 1 105 ? -5.709 4.352 2.371 1.00 87.69 105 ILE A C 1
ATOM 838 O O . ILE A 1 105 ? -6.438 4.489 3.355 1.00 87.69 105 ILE A O 1
ATOM 842 N N . ALA A 1 106 ? -6.207 3.959 1.195 1.00 88.00 106 ALA A N 1
ATOM 843 C CA . ALA A 1 106 ? -7.614 3.628 1.010 1.00 88.00 106 ALA A CA 1
ATOM 844 C C . ALA A 1 106 ? -8.026 2.421 1.862 1.00 88.00 106 ALA A C 1
ATOM 846 O O . ALA A 1 106 ? -9.081 2.460 2.493 1.00 88.00 106 ALA A O 1
ATOM 847 N N . LEU A 1 107 ? -7.200 1.373 1.909 1.00 88.31 107 LEU A N 1
ATOM 848 C CA . LEU A 1 107 ? -7.470 0.186 2.715 1.00 88.31 107 LEU A CA 1
ATOM 849 C C . LEU A 1 107 ? -7.488 0.504 4.215 1.00 88.31 107 LEU A C 1
ATOM 851 O O . LEU A 1 107 ? -8.388 0.041 4.915 1.00 88.31 107 LEU A O 1
ATOM 855 N N . ASP A 1 108 ? -6.578 1.349 4.699 1.00 83.69 108 ASP A N 1
ATOM 856 C CA . ASP A 1 108 ? -6.607 1.796 6.095 1.00 83.69 108 ASP A CA 1
ATOM 857 C C . ASP A 1 108 ? -7.810 2.687 6.412 1.00 83.69 108 ASP A C 1
ATOM 859 O O . ASP A 1 108 ? -8.423 2.552 7.476 1.00 83.69 108 ASP A O 1
ATOM 863 N N . GLY A 1 109 ? -8.248 3.512 5.459 1.00 80.25 109 GLY A N 1
ATOM 864 C CA . GLY A 1 109 ? -9.492 4.278 5.566 1.00 80.25 109 GLY A CA 1
ATOM 865 C C . GLY A 1 109 ? -10.749 3.405 5.710 1.00 80.25 109 GLY A C 1
ATOM 866 O O . GLY A 1 109 ? -11.736 3.823 6.319 1.00 80.25 109 GLY A O 1
ATOM 867 N N . LEU A 1 110 ? -10.734 2.162 5.211 1.00 83.94 110 LEU A N 1
ATOM 868 C CA . LEU A 1 110 ? -11.860 1.228 5.365 1.00 83.94 110 LEU A CA 1
ATOM 869 C C . LEU A 1 110 ? -11.951 0.615 6.764 1.00 83.94 110 LEU A C 1
ATOM 871 O O . LEU A 1 110 ? -12.973 0.007 7.102 1.00 83.94 110 LEU A O 1
ATOM 875 N N . MET A 1 111 ? -10.913 0.757 7.584 1.00 81.62 111 MET A N 1
ATOM 876 C CA . MET A 1 111 ? -10.891 0.167 8.912 1.00 81.62 111 MET A CA 1
ATOM 877 C C . MET A 1 111 ? -11.825 0.908 9.871 1.00 81.62 111 MET A C 1
ATOM 879 O O . MET A 1 111 ? -12.005 2.124 9.790 1.00 81.62 111 MET A O 1
ATOM 883 N N . LYS A 1 112 ? -12.398 0.173 10.825 1.00 78.38 112 LYS A N 1
ATOM 884 C CA . LYS A 1 112 ? -13.353 0.629 11.848 1.00 78.38 112 LYS A CA 1
ATOM 885 C C . LYS A 1 112 ? -12.676 1.443 12.959 1.00 78.38 112 LYS A C 1
ATOM 887 O O . LYS A 1 112 ? -12.933 1.252 14.147 1.00 78.38 112 LYS A O 1
ATOM 892 N N . PHE A 1 113 ? -11.808 2.359 12.554 1.00 74.56 113 PHE A N 1
ATOM 893 C CA . PHE A 1 113 ? -11.229 3.414 13.371 1.00 74.56 113 PHE A CA 1
ATOM 894 C C . PHE A 1 113 ? -12.007 4.714 13.159 1.00 74.56 113 PHE A C 1
ATOM 896 O O . PHE A 1 113 ? -12.724 4.870 12.170 1.00 74.56 113 PHE A O 1
ATOM 903 N N . GLU A 1 114 ? -11.918 5.630 14.123 1.00 74.50 114 GLU A N 1
ATOM 904 C CA . GLU A 1 114 ? -12.488 6.966 13.955 1.00 74.50 114 GLU A CA 1
ATOM 905 C C . GLU A 1 114 ? -11.604 7.769 13.003 1.00 74.50 114 GLU A C 1
ATOM 907 O O . GLU A 1 114 ? -10.491 8.136 13.363 1.00 74.50 114 GLU A O 1
ATOM 912 N N . HIS A 1 115 ? -12.136 8.106 11.835 1.00 77.06 115 HIS A N 1
ATOM 913 C CA . HIS A 1 115 ? -11.456 8.913 10.833 1.00 77.06 115 HIS A CA 1
ATOM 914 C C . HIS A 1 115 ? -12.022 10.331 10.807 1.00 77.06 115 HIS A C 1
ATOM 916 O O . HIS A 1 115 ? -13.239 10.540 10.841 1.00 77.06 115 HIS A O 1
ATOM 922 N N . GLN A 1 116 ? -11.140 11.323 10.693 1.00 77.88 116 GLN A N 1
ATOM 923 C CA . GLN A 1 116 ? -11.500 12.739 10.562 1.00 77.88 116 GLN A CA 1
ATOM 924 C C . GLN A 1 116 ? -10.936 13.294 9.255 1.00 77.88 116 GLN A C 1
ATOM 926 O O . GLN A 1 116 ? -9.866 13.908 9.248 1.00 77.88 116 GLN A O 1
ATOM 931 N N . PRO A 1 117 ? -11.624 13.068 8.125 1.00 72.69 117 PRO A N 1
ATOM 932 C CA . PRO A 1 117 ? -11.009 13.269 6.830 1.00 72.69 117 PRO A CA 1
ATOM 933 C C . PRO A 1 117 ? -10.784 14.727 6.474 1.00 72.69 117 PRO A C 1
ATOM 935 O O . PRO A 1 117 ? -9.953 15.019 5.635 1.00 72.69 117 PRO A O 1
ATOM 938 N N . LEU A 1 118 ? -11.523 15.635 7.102 1.00 74.50 118 LEU A N 1
ATOM 939 C CA . LEU A 1 118 ? -11.504 17.058 6.793 1.00 74.50 118 LEU A CA 1
ATOM 940 C C . LEU A 1 118 ? -10.844 17.885 7.900 1.00 74.50 118 LEU A C 1
ATOM 942 O O . LEU A 1 118 ? -10.998 19.102 7.910 1.00 74.50 118 LEU A O 1
ATOM 946 N N . ALA A 1 119 ? -10.141 17.265 8.848 1.00 68.75 119 ALA A N 1
ATOM 947 C CA . ALA A 1 119 ? -9.388 18.017 9.843 1.00 68.75 119 ALA A CA 1
ATOM 948 C C . ALA A 1 119 ? -8.258 18.837 9.166 1.00 68.75 119 ALA A C 1
ATOM 950 O O . ALA A 1 119 ? -7.671 18.367 8.188 1.00 68.75 119 ALA A O 1
ATOM 951 N N . PRO A 1 120 ? -7.970 20.073 9.627 1.00 69.56 120 PRO A N 1
ATOM 952 C CA . PRO A 1 120 ? -8.607 20.784 10.741 1.00 69.56 120 PRO A CA 1
ATOM 953 C C . PRO A 1 120 ? -9.885 21.557 10.346 1.00 69.56 120 PRO A C 1
ATOM 955 O O . PRO A 1 120 ? -10.530 22.149 11.208 1.00 69.56 120 PRO A O 1
ATOM 958 N N . PHE A 1 121 ? -10.267 21.561 9.065 1.00 80.25 121 PHE A N 1
ATOM 959 C CA . PHE A 1 121 ? -11.379 22.349 8.515 1.00 80.25 121 PHE A CA 1
ATOM 960 C C . PHE A 1 121 ? -12.774 21.890 8.970 1.00 80.25 121 PHE A C 1
ATOM 962 O O . PHE A 1 121 ? -13.712 22.683 8.983 1.00 80.25 121 PHE A O 1
ATOM 969 N N . SER A 1 122 ? -12.943 20.621 9.350 1.00 79.38 122 SER A N 1
ATOM 970 C CA . SER A 1 122 ? -14.207 20.088 9.860 1.00 79.38 122 SER A CA 1
ATOM 971 C C . SER A 1 122 ? -13.990 18.971 10.876 1.00 79.38 122 SER A C 1
ATOM 973 O O . SER A 1 122 ? -13.064 18.171 10.770 1.00 79.38 122 SER A O 1
ATOM 975 N N . LYS A 1 123 ? -14.900 18.898 11.854 1.00 78.88 123 LYS A N 1
ATOM 976 C CA . LYS A 1 123 ? -14.937 17.865 12.902 1.00 78.88 123 LYS A CA 1
ATOM 977 C C . LYS A 1 123 ? -15.795 16.656 12.520 1.00 78.88 123 LYS A C 1
ATOM 979 O O . LYS A 1 123 ? -16.116 15.843 13.385 1.00 78.88 123 LYS A O 1
ATOM 984 N N . ARG A 1 124 ? -16.240 16.554 11.260 1.00 81.62 124 ARG A N 1
ATOM 985 C CA . ARG A 1 124 ? -17.042 15.415 10.800 1.00 81.62 124 ARG A CA 1
ATOM 986 C C . ARG A 1 124 ? -16.204 14.142 10.896 1.00 81.62 124 ARG A C 1
ATOM 988 O O . ARG A 1 124 ? -15.127 14.059 10.313 1.00 81.62 124 ARG A O 1
ATOM 995 N N . LYS A 1 125 ? -16.734 13.166 11.624 1.00 80.94 125 LYS A N 1
ATOM 996 C CA . LYS A 1 125 ? -16.125 11.854 11.839 1.00 80.94 125 LYS A CA 1
ATOM 997 C C . LYS A 1 125 ? -16.825 10.812 10.976 1.00 80.94 125 LYS A C 1
ATOM 999 O O . LYS A 1 125 ? -18.030 10.930 10.737 1.00 80.94 125 LYS A O 1
ATOM 1004 N N . TYR A 1 126 ? -16.097 9.790 10.553 1.00 82.94 126 TYR A N 1
ATOM 1005 C CA . TYR A 1 126 ? -16.682 8.547 10.058 1.00 82.94 126 TYR A CA 1
ATOM 1006 C C . TYR A 1 126 ? -15.939 7.350 10.650 1.00 82.94 126 TYR A C 1
ATOM 1008 O O . TYR A 1 126 ? -14.833 7.491 11.164 1.00 82.94 126 TYR A O 1
ATOM 1016 N N . PHE A 1 127 ? -16.571 6.183 10.596 1.00 82.50 127 PHE A N 1
ATOM 1017 C CA . PHE A 1 127 ? -15.955 4.912 10.957 1.00 82.50 127 PHE A CA 1
ATOM 1018 C C . PHE A 1 127 ? -15.981 4.024 9.723 1.00 82.50 127 PHE A C 1
ATOM 1020 O O . PHE A 1 127 ? -17.024 3.926 9.071 1.00 82.50 127 PHE A O 1
ATOM 1027 N N . GLY A 1 128 ? -14.852 3.403 9.389 1.00 79.12 128 GLY A N 1
ATOM 1028 C CA . GLY A 1 128 ? -14.819 2.435 8.303 1.00 79.12 128 GLY A CA 1
ATOM 1029 C C . GLY A 1 128 ? -15.648 1.182 8.635 1.00 79.12 128 GLY A C 1
ATOM 1030 O O . GLY A 1 128 ? -15.898 0.884 9.809 1.00 79.12 128 GLY A O 1
ATOM 1031 N N . PRO A 1 129 ? -16.123 0.444 7.621 1.00 82.50 129 PRO A N 1
ATOM 1032 C CA . PRO A 1 129 ? -16.970 -0.725 7.839 1.00 82.50 129 PRO A CA 1
ATOM 1033 C C . PRO A 1 129 ? -16.200 -1.974 8.301 1.00 82.50 129 PRO A C 1
ATOM 1035 O O . PRO A 1 129 ? -16.826 -2.911 8.798 1.00 82.50 129 PRO A O 1
ATOM 1038 N N . LEU A 1 130 ? -14.873 -2.024 8.138 1.00 79.31 130 LEU A N 1
ATOM 1039 C CA . LEU A 1 130 ? -14.086 -3.248 8.303 1.00 79.31 130 LEU A CA 1
ATOM 1040 C C . LEU A 1 130 ? -13.380 -3.308 9.659 1.00 79.31 130 LEU A C 1
ATOM 1042 O O . LEU A 1 130 ? -12.618 -2.418 10.021 1.00 79.31 130 LEU A O 1
ATOM 1046 N N . ALA A 1 131 ? -13.591 -4.381 10.415 1.00 76.25 131 ALA A N 1
ATOM 1047 C CA . ALA A 1 131 ? -12.825 -4.622 11.634 1.00 76.25 131 ALA A CA 1
ATOM 1048 C C . ALA A 1 131 ? -11.418 -5.144 11.289 1.00 76.25 131 ALA A C 1
ATOM 1050 O O . ALA A 1 131 ? -11.291 -6.154 10.595 1.00 76.25 131 ALA A O 1
ATOM 1051 N N . SER A 1 132 ? -10.383 -4.471 11.799 1.00 76.31 132 SER A N 1
ATOM 1052 C CA . SER A 1 132 ? -8.979 -4.861 11.618 1.00 76.31 132 SER A CA 1
ATOM 1053 C C . SER A 1 132 ? -8.536 -5.863 12.688 1.00 76.31 132 SER A C 1
ATOM 1055 O O . SER A 1 132 ? -8.965 -5.793 13.838 1.00 76.31 132 SER A O 1
ATOM 1057 N N . GLY A 1 133 ? -7.608 -6.754 12.343 1.00 72.81 133 GLY A N 1
ATOM 1058 C CA . GLY A 1 133 ? -7.014 -7.714 13.276 1.00 72.81 133 GLY A CA 1
ATOM 1059 C C . GLY A 1 133 ? -7.950 -8.864 13.648 1.00 72.81 133 GLY A C 1
ATOM 1060 O O . GLY A 1 133 ? -7.755 -9.523 14.672 1.00 72.81 133 GLY A O 1
ATOM 1061 N N . THR A 1 134 ? -8.981 -9.114 12.838 1.00 78.38 134 THR A N 1
ATOM 1062 C CA . THR A 1 134 ? -9.920 -10.211 13.081 1.00 78.38 134 THR A CA 1
ATOM 1063 C C . THR A 1 134 ? -9.424 -11.514 12.456 1.00 78.38 134 THR A C 1
ATOM 1065 O O . THR A 1 134 ? -8.729 -11.527 11.441 1.00 78.38 134 THR A O 1
ATOM 1068 N N . LYS A 1 135 ? -9.831 -12.657 13.028 1.00 76.69 135 LYS A N 1
ATOM 1069 C CA . LYS A 1 135 ? -9.555 -13.975 12.424 1.00 76.69 135 LYS A CA 1
ATOM 1070 C C . LYS A 1 135 ? -10.140 -14.093 11.014 1.00 76.69 135 LYS A C 1
ATOM 1072 O O . LYS A 1 135 ? -9.547 -14.755 10.173 1.00 76.69 135 LYS A O 1
ATOM 1077 N N . ILE A 1 136 ? -11.293 -13.465 10.777 1.00 79.62 136 ILE A N 1
ATOM 1078 C CA . ILE A 1 136 ? -11.965 -13.473 9.474 1.00 79.62 136 ILE A CA 1
ATOM 1079 C C . ILE A 1 136 ? -11.103 -12.741 8.446 1.00 79.62 136 ILE A C 1
ATOM 1081 O O . ILE A 1 136 ? -10.824 -13.308 7.398 1.00 79.62 136 ILE A O 1
ATOM 1085 N N . GLU A 1 137 ? -10.621 -11.537 8.763 1.00 78.31 137 GLU A N 1
ATOM 1086 C CA . GLU A 1 137 ? -9.710 -10.783 7.892 1.00 78.31 137 GLU A CA 1
ATOM 1087 C C . GLU A 1 137 ? -8.448 -11.593 7.555 1.00 78.31 137 GLU A C 1
ATOM 1089 O O . GLU A 1 137 ? -8.046 -11.685 6.394 1.00 78.31 137 GLU A O 1
ATOM 1094 N N . PHE A 1 138 ? -7.855 -12.251 8.553 1.00 79.19 138 PHE A N 1
ATOM 1095 C CA . PHE A 1 138 ? -6.688 -13.106 8.342 1.00 79.19 138 PHE A CA 1
ATOM 1096 C C . PHE A 1 138 ? -6.985 -14.293 7.412 1.00 79.19 138 PHE A C 1
ATOM 1098 O O . PHE A 1 138 ? -6.258 -14.523 6.451 1.00 79.19 138 PHE A O 1
ATOM 1105 N N . VAL A 1 139 ? -8.072 -15.034 7.647 1.00 83.38 139 VAL A N 1
ATOM 1106 C CA . VAL A 1 139 ? -8.439 -16.188 6.808 1.00 83.38 139 VAL A CA 1
ATOM 1107 C C . VAL A 1 139 ? -8.784 -15.751 5.384 1.00 83.38 139 VAL A C 1
ATOM 1109 O O . VAL A 1 139 ? -8.307 -16.359 4.431 1.00 83.38 139 VAL A O 1
ATOM 1112 N N . VAL A 1 140 ? -9.572 -14.685 5.225 1.00 83.56 140 VAL A N 1
ATOM 1113 C CA . VAL A 1 140 ? -9.957 -14.167 3.906 1.00 83.56 140 VAL A CA 1
ATOM 1114 C C . VAL A 1 140 ? -8.730 -13.674 3.144 1.00 83.56 140 VAL A C 1
ATOM 1116 O O . VAL A 1 140 ? -8.568 -14.041 1.983 1.00 83.56 140 VAL A O 1
ATOM 1119 N N . SER A 1 141 ? -7.833 -12.914 3.784 1.00 82.50 141 SER A N 1
ATOM 1120 C CA . SER A 1 141 ? -6.595 -12.465 3.132 1.00 82.50 141 SER A CA 1
ATOM 1121 C C . SER A 1 141 ? -5.718 -13.640 2.691 1.00 82.50 141 SER A C 1
ATOM 1123 O O . SER A 1 141 ? -5.219 -13.619 1.571 1.00 82.50 141 SER A O 1
ATOM 1125 N N . LEU A 1 142 ? -5.599 -14.708 3.487 1.00 84.44 142 LEU A N 1
ATOM 1126 C CA 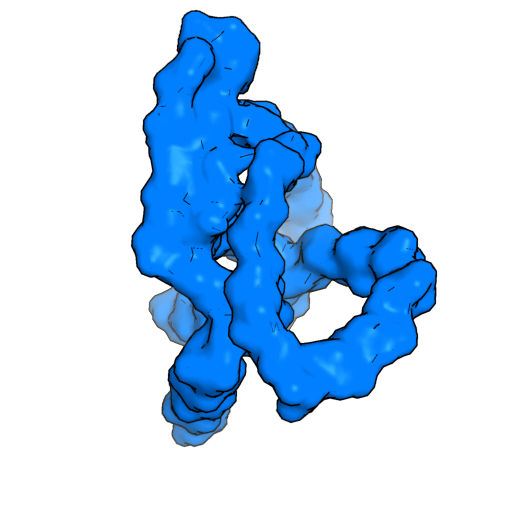. LEU A 1 142 ? -4.871 -15.919 3.085 1.00 84.44 142 LEU A CA 1
ATOM 1127 C C . LEU A 1 142 ? -5.525 -16.669 1.916 1.00 84.44 142 LEU A C 1
ATOM 1129 O O . LEU A 1 142 ? -4.815 -17.125 1.023 1.00 84.44 142 LEU A O 1
ATOM 1133 N N . ILE A 1 143 ? -6.856 -16.794 1.897 1.00 85.94 143 ILE A N 1
ATOM 1134 C CA . ILE A 1 143 ? -7.579 -17.424 0.779 1.00 85.94 143 ILE A CA 1
ATOM 1135 C C . ILE A 1 143 ? -7.351 -16.625 -0.505 1.00 85.94 143 ILE A C 1
ATOM 1137 O O . ILE A 1 143 ? -7.009 -17.204 -1.533 1.00 85.94 143 ILE A O 1
ATOM 1141 N N . VAL A 1 144 ? -7.497 -15.299 -0.440 1.00 83.94 144 VAL A N 1
ATOM 1142 C CA . VAL A 1 144 ? -7.271 -14.406 -1.583 1.00 83.94 144 VAL A CA 1
ATOM 1143 C C . VAL A 1 144 ? -5.824 -14.504 -2.066 1.00 83.94 144 VAL A C 1
ATOM 1145 O O . VAL A 1 144 ? -5.601 -14.633 -3.265 1.00 83.94 144 VAL A O 1
ATOM 1148 N N . LEU A 1 145 ? -4.845 -14.534 -1.157 1.00 85.38 145 LEU A N 1
ATOM 1149 C CA . LEU A 1 145 ? -3.441 -14.774 -1.506 1.00 85.38 145 LEU A CA 1
ATOM 1150 C C . LEU A 1 145 ? -3.248 -16.116 -2.218 1.00 85.38 145 LEU A C 1
ATOM 1152 O O . LEU A 1 145 ? -2.562 -16.163 -3.234 1.00 85.38 145 LEU A O 1
ATOM 1156 N N . GLY A 1 146 ? -3.877 -17.185 -1.726 1.00 81.12 146 GLY A N 1
ATOM 1157 C CA . GLY A 1 146 ? -3.841 -18.501 -2.361 1.00 81.12 146 GLY A CA 1
ATOM 1158 C C . GLY A 1 146 ? -4.393 -18.478 -3.786 1.00 81.12 146 GLY A C 1
ATOM 1159 O O . GLY A 1 146 ? -3.735 -18.964 -4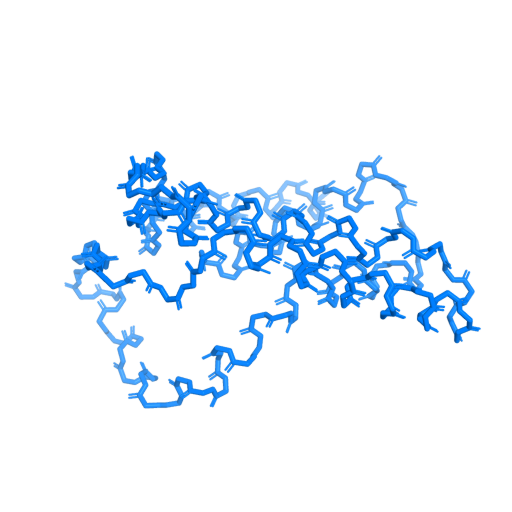.696 1.00 81.12 146 GLY A O 1
ATOM 1160 N N . VAL A 1 147 ? -5.554 -17.852 -3.998 1.00 85.25 147 VAL A N 1
ATOM 1161 C CA . VAL A 1 147 ? -6.165 -17.708 -5.333 1.00 85.25 147 VAL A CA 1
ATOM 1162 C C . VAL A 1 147 ? -5.307 -16.856 -6.264 1.00 85.25 147 VAL A C 1
ATOM 1164 O O . VAL A 1 147 ? -5.227 -17.147 -7.448 1.00 85.25 147 VAL A O 1
ATOM 1167 N N . ILE A 1 148 ? -4.676 -15.799 -5.748 1.00 83.06 148 ILE A N 1
ATOM 1168 C CA . ILE A 1 148 ? -3.828 -14.928 -6.560 1.00 83.06 148 ILE A CA 1
ATOM 1169 C C . ILE A 1 148 ? -2.516 -15.618 -6.921 1.00 83.06 148 ILE A C 1
ATOM 1171 O O . ILE A 1 148 ? -1.981 -15.321 -7.976 1.00 83.06 148 ILE A O 1
ATOM 1175 N N . ILE A 1 149 ? -1.944 -16.476 -6.079 1.00 77.62 149 ILE A N 1
ATOM 1176 C CA . ILE A 1 149 ? -0.643 -17.106 -6.360 1.00 77.62 149 ILE A CA 1
ATOM 1177 C C . ILE A 1 149 ? -0.778 -18.319 -7.295 1.00 77.62 149 ILE A C 1
ATOM 1179 O O . ILE A 1 149 ? 0.153 -18.578 -8.059 1.00 77.62 149 ILE A O 1
ATOM 1183 N N . LEU A 1 150 ? -1.907 -19.030 -7.237 1.00 68.00 150 LEU A N 1
ATOM 1184 C CA . LEU A 1 150 ? -2.251 -20.126 -8.153 1.00 68.00 150 LEU A CA 1
ATOM 1185 C C . LEU A 1 150 ? -2.585 -19.617 -9.566 1.00 68.00 150 LEU A C 1
ATOM 1187 O O . LEU A 1 150 ? -2.404 -20.425 -10.502 1.00 68.00 150 LEU A O 1
#

Sequence (150 aa):
MLITTHIAATLFLGKYLDLSGPGWLVAFLGGVAIDIDHALLNFKYLPNIKLFFKKASDVSGRFNQHWWTHEAFFGAISGAAIGVFCAILLAVQWWIFLLFQFSHIALDGLMKFEHQPLAPFSKRKYFGPLASGTKIEFVVSLIVLGVIIL

Organism: NCBI:txid1798565

Radius of gyration: 16.34 Å; chains: 1; bounding box: 34×42×39 Å

InterPro domains:
  IPR007404 YdjM inner membrane [PF04307] (1-137)

pLDDT: mean 78.02, std 16.95, range [41.44, 96.0]

Foldseek 3Di:
DPLLLLVLLLLVVCVVVVPDDCLSVLSCCQRRVVCVVVVVVVPVCPVCVVVLPVDCPQPQDQDDPDALCCQLVCLQVVLLVVLVVCCVPVVDHSCSSSVNNVVNSVVVQQEQYWHDHDPPNDPDTDGHPDGPSDPVSVVVSVVSVVVSVD